Protein AF-A0A382L685-F1 (afdb_monomer)

Radius of gyration: 23.04 Å; Cα contacts (8 Å, |Δi|>4): 55; chains: 1; bounding box: 51×38×53 Å

Nearest PDB structures (foldseek):
  4hgq-assembly2_G  TM=4.416E-01  e=3.502E+00  Bacteroides thetaiotaomicron VPI-5482
  1vec-assembly1_A  TM=4.274E-01  e=7.367E+00  Homo sapiens
  2lvb-assembly1_A  TM=4.408E-01  e=6.435E+00  synthetic construct

Solvent-accessible surface area (backbone atoms only — not comparable to full-atom values): 5206 Å² total; per-residue (Å²): 136,53,77,66,56,51,52,54,53,53,51,52,54,52,52,53,52,60,56,56,74,62,59,73,73,71,82,66,77,78,77,53,94,44,69,96,75,58,83,44,64,43,86,67,44,32,68,66,50,67,72,62,51,47,50,40,46,75,74,65,41,71,48,70,36,70,37,80,84,86,46,41,60,68,54,35,50,54,47,48,68,72,69,105

Foldseek 3Di:
DDPVVVVVVVVVVVVVVVVVVPPPPPPPVCPPPCVVPDAAEEADEAADDLVVLLVCVVVPHRYYDYDDDPHPPVRRVVSNVVND

pLDDT: mean 83.38, std 15.1, range [53.69, 98.06]

Organism: NCBI:txid408172

Mean predicted aligned error: 12.74 Å

Sequence (84 aa):
MNRRDFLQTSVAAAAVTATISQLKAADKKRTGANRGKVYKSVKFGGKPSLARMRKLKELGFDGIEGSAPGMDVGGLRKACEEVG

Structure (mmCIF, N/CA/C/O backbone):
data_AF-A0A382L685-F1
#
_entry.id   AF-A0A382L685-F1
#
loop_
_atom_site.group_PDB
_atom_site.id
_atom_site.type_symbol
_atom_site.label_atom_id
_atom_site.label_alt_id
_atom_site.label_comp_id
_atom_site.label_asym_id
_atom_site.label_entity_id
_atom_site.label_seq_id
_atom_site.pdbx_PDB_ins_code
_atom_site.Cartn_x
_atom_site.Cartn_y
_atom_site.Cartn_z
_atom_site.occupancy
_atom_site.B_iso_or_equiv
_atom_site.auth_seq_id
_atom_site.auth_comp_id
_atom_site.auth_asym_id
_atom_site.auth_atom_id
_atom_site.pdbx_PDB_model_num
ATOM 1 N N . MET A 1 1 ? -34.066 -20.706 43.896 1.00 66.69 1 MET A N 1
ATOM 2 C CA . MET A 1 1 ? -33.911 -20.692 42.428 1.00 66.69 1 MET A CA 1
ATOM 3 C C . MET A 1 1 ? -33.977 -22.127 41.936 1.00 66.69 1 MET A C 1
ATOM 5 O O . MET A 1 1 ? -33.201 -22.948 42.409 1.00 66.69 1 MET A O 1
ATOM 9 N N . ASN A 1 2 ? -34.952 -22.462 41.094 1.00 88.06 2 ASN A N 1
ATOM 10 C CA . ASN A 1 2 ? -35.134 -23.813 40.558 1.00 88.06 2 ASN A CA 1
ATOM 11 C C . ASN A 1 2 ? -34.529 -23.935 39.138 1.00 88.06 2 ASN A C 1
ATOM 13 O O . ASN A 1 2 ? -34.102 -22.946 38.543 1.00 88.06 2 ASN A O 1
ATOM 17 N N . ARG A 1 3 ? -34.478 -25.156 38.580 1.00 84.88 3 ARG A N 1
ATOM 18 C CA . ARG A 1 3 ? -33.885 -25.412 37.249 1.00 84.88 3 ARG A CA 1
ATOM 19 C C . ARG A 1 3 ? -34.555 -24.617 36.118 1.00 84.88 3 ARG A C 1
ATOM 21 O O . ARG A 1 3 ? -33.874 -24.251 35.167 1.00 84.88 3 ARG A O 1
ATOM 28 N N . ARG A 1 4 ? -35.864 -24.349 36.210 1.00 86.31 4 ARG A N 1
ATOM 29 C CA . ARG A 1 4 ? -36.595 -23.548 35.214 1.00 86.31 4 ARG A CA 1
ATOM 30 C C . ARG A 1 4 ? -36.232 -22.072 35.324 1.00 86.31 4 ARG A C 1
ATOM 32 O O . ARG A 1 4 ? -35.977 -21.462 34.293 1.00 86.31 4 ARG A O 1
ATOM 39 N N . ASP A 1 5 ? -36.115 -21.549 36.545 1.00 84.50 5 ASP A N 1
ATOM 40 C CA . ASP A 1 5 ? -35.688 -20.165 36.781 1.00 84.50 5 ASP A CA 1
ATOM 41 C C . ASP A 1 5 ? -34.288 -19.934 36.195 1.00 84.50 5 ASP A C 1
ATOM 43 O O . ASP A 1 5 ? -34.067 -18.973 35.468 1.00 84.50 5 ASP A O 1
ATOM 47 N N . PHE A 1 6 ? -33.356 -20.862 36.443 1.00 83.94 6 PHE A N 1
ATOM 48 C CA . PHE A 1 6 ? -31.999 -20.788 35.899 1.00 83.94 6 PHE A CA 1
ATOM 49 C C . PHE A 1 6 ? -31.996 -20.778 34.365 1.00 83.94 6 PHE A C 1
ATOM 51 O O . PHE A 1 6 ? -31.394 -19.894 33.764 1.00 83.94 6 PHE A O 1
ATOM 58 N N . LEU A 1 7 ? -32.711 -21.712 33.727 1.00 85.62 7 LEU A N 1
ATOM 59 C CA . LEU A 1 7 ? -32.785 -21.787 32.265 1.00 85.62 7 LEU A CA 1
ATOM 60 C C . LEU A 1 7 ? -33.397 -20.524 31.649 1.00 85.62 7 LEU A C 1
ATOM 62 O O . LEU A 1 7 ? -32.876 -20.018 30.657 1.00 85.62 7 LEU A O 1
ATOM 66 N N . GLN A 1 8 ? -34.462 -19.983 32.243 1.00 80.94 8 GLN A N 1
ATOM 67 C CA . GLN A 1 8 ? -35.077 -18.746 31.765 1.00 80.94 8 GLN A CA 1
ATOM 68 C C . GLN A 1 8 ? -34.124 -17.554 31.888 1.00 80.94 8 GLN A C 1
ATOM 70 O O . GLN A 1 8 ? -33.974 -16.792 30.932 1.00 80.94 8 GLN A O 1
ATOM 75 N N . THR A 1 9 ? -33.424 -17.420 33.018 1.00 77.94 9 THR A N 1
ATOM 76 C CA . THR A 1 9 ? -32.436 -16.353 33.212 1.00 77.94 9 THR A CA 1
ATOM 77 C C . THR A 1 9 ? -31.253 -16.491 32.248 1.00 77.94 9 THR A C 1
ATOM 79 O O . THR A 1 9 ? -30.837 -15.499 31.649 1.00 77.94 9 THR A O 1
ATOM 82 N N . SER A 1 10 ? -30.725 -17.703 32.047 1.00 72.44 10 SER A N 1
ATOM 83 C CA . SER A 1 10 ? -29.585 -17.944 31.153 1.00 72.44 10 SER A CA 1
ATOM 84 C C . SER A 1 10 ? -29.922 -17.678 29.685 1.00 72.44 10 SER A C 1
ATOM 86 O O . SER A 1 10 ? -29.122 -17.069 28.976 1.00 72.44 10 SER A O 1
ATOM 88 N N . VAL A 1 11 ? -31.112 -18.079 29.227 1.00 71.50 11 VAL A N 1
ATOM 89 C CA . VAL A 1 11 ? -31.562 -17.833 27.847 1.00 71.50 11 VAL A CA 1
ATOM 90 C C . VAL A 1 11 ? -31.817 -16.343 27.610 1.00 71.50 11 VAL A C 1
ATOM 92 O O . VAL A 1 11 ? -31.392 -15.812 26.585 1.00 71.50 11 VAL A O 1
ATOM 95 N N . ALA A 1 12 ? -32.434 -15.641 28.564 1.00 70.88 12 ALA A N 1
ATOM 96 C CA . ALA A 1 12 ? -32.646 -14.198 28.462 1.00 70.88 12 ALA A CA 1
ATOM 97 C C . ALA A 1 12 ? -31.315 -13.422 28.405 1.00 70.88 12 ALA A C 1
ATOM 99 O O . ALA A 1 12 ? -31.150 -12.535 27.568 1.00 70.88 12 ALA A O 1
ATOM 100 N N . ALA A 1 13 ? -30.332 -13.793 29.231 1.00 65.38 13 ALA A N 1
ATOM 101 C CA . ALA A 1 13 ? -29.005 -13.175 29.224 1.00 65.38 13 ALA A CA 1
ATOM 102 C C . ALA A 1 13 ? -28.238 -13.423 27.907 1.00 65.38 13 ALA A C 1
ATOM 104 O O . ALA A 1 13 ? -27.577 -12.518 27.384 1.00 65.38 13 ALA A O 1
ATOM 105 N N . ALA A 1 14 ? -28.362 -14.622 27.331 1.00 62.88 14 ALA A N 1
ATOM 106 C CA . ALA A 1 14 ? -27.758 -14.963 26.044 1.00 62.88 14 ALA A CA 1
ATOM 107 C C . ALA A 1 14 ? -28.422 -14.218 24.869 1.00 62.88 14 ALA A C 1
ATOM 109 O O . ALA A 1 14 ? -27.738 -13.746 23.962 1.00 62.88 14 ALA A O 1
ATOM 110 N N . ALA A 1 15 ? -29.747 -14.045 24.900 1.00 60.97 15 ALA A N 1
ATOM 111 C CA . ALA A 1 15 ? -30.469 -13.293 23.876 1.00 60.97 15 ALA A CA 1
ATOM 112 C C . ALA A 1 15 ? -30.103 -11.799 23.895 1.00 60.97 15 ALA A C 1
ATOM 114 O O . ALA A 1 15 ? -29.838 -11.212 22.846 1.00 60.97 15 ALA A O 1
ATOM 115 N N . VAL A 1 16 ? -30.004 -11.198 25.086 1.00 60.94 16 VAL A N 1
ATOM 116 C CA . VAL A 1 16 ? -29.616 -9.788 25.252 1.00 60.94 16 VAL A CA 1
ATOM 117 C C . VAL A 1 16 ? -28.193 -9.548 24.742 1.00 60.94 16 VAL A C 1
ATOM 119 O O . VAL A 1 16 ? -27.968 -8.623 23.964 1.00 60.94 16 VAL A O 1
ATOM 122 N N . THR A 1 17 ? -27.239 -10.416 25.085 1.00 58.84 17 THR A N 1
ATOM 123 C CA . THR A 1 17 ? -25.848 -10.299 24.609 1.00 58.84 17 THR A CA 1
ATOM 124 C C . THR A 1 17 ? -25.724 -10.486 23.093 1.00 58.84 17 THR A C 1
ATOM 126 O O . THR A 1 17 ? -25.030 -9.696 22.451 1.00 58.84 17 THR A O 1
ATOM 129 N N . ALA A 1 18 ? -26.463 -11.428 22.496 1.00 58.66 18 ALA A N 1
ATOM 130 C CA . ALA A 1 18 ? -26.499 -11.617 21.043 1.00 58.66 18 ALA A CA 1
ATOM 131 C C . ALA A 1 18 ? -27.068 -10.397 20.290 1.00 58.66 18 ALA A C 1
ATOM 133 O O . ALA A 1 18 ? -26.537 -10.018 19.246 1.00 58.66 18 ALA A O 1
ATOM 134 N N . THR A 1 19 ? -28.095 -9.731 20.833 1.00 57.06 19 THR A N 1
ATOM 135 C CA . THR A 1 19 ? -28.638 -8.492 20.239 1.00 57.06 19 THR A CA 1
ATOM 136 C C . THR A 1 19 ? -27.753 -7.261 20.462 1.00 57.06 19 THR A C 1
ATOM 138 O O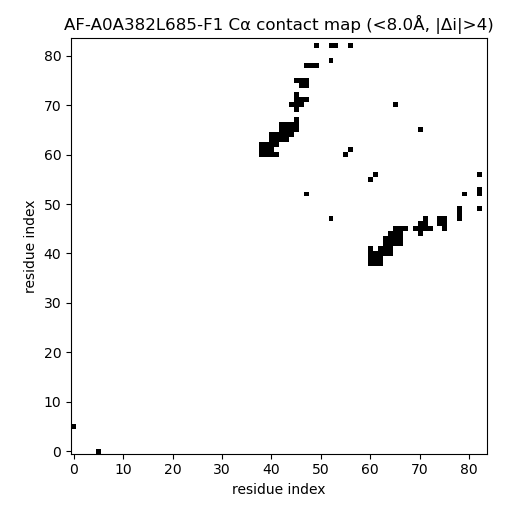 . THR A 1 19 ? -27.706 -6.383 19.602 1.00 57.06 19 THR A O 1
ATOM 141 N N . ILE A 1 20 ? -26.989 -7.198 21.560 1.00 56.69 20 ILE A N 1
ATOM 142 C CA . ILE A 1 20 ? -26.047 -6.095 21.824 1.00 56.69 20 ILE A CA 1
ATOM 143 C C . ILE A 1 20 ? -24.832 -6.170 20.887 1.00 56.69 20 ILE A C 1
ATOM 145 O O . ILE A 1 20 ? -24.350 -5.137 20.429 1.00 56.69 20 ILE A O 1
ATOM 149 N N . SER A 1 21 ? -24.362 -7.365 20.511 1.00 54.78 21 SER A N 1
ATOM 150 C CA . SER A 1 21 ? -23.284 -7.509 19.516 1.00 54.78 21 SER A CA 1
ATOM 151 C C . SER A 1 21 ? -23.672 -7.035 18.106 1.00 54.78 21 SER A C 1
ATOM 153 O O . SER A 1 21 ? -22.791 -6.831 17.273 1.00 54.78 21 SER A O 1
ATOM 155 N N . GLN A 1 22 ? -24.966 -6.825 17.838 1.00 53.69 22 GLN A N 1
ATOM 156 C CA . GLN A 1 22 ? -25.477 -6.256 16.587 1.00 53.69 22 GLN A CA 1
ATOM 157 C C . GLN A 1 22 ? -25.723 -4.742 16.651 1.00 53.69 22 GLN A C 1
ATOM 159 O O . GLN A 1 22 ? -26.207 -4.175 15.666 1.00 53.69 22 GLN A O 1
ATOM 164 N N . LEU A 1 23 ? -25.366 -4.062 17.753 1.00 54.03 23 LEU A N 1
ATOM 165 C CA . LEU A 1 23 ? -25.232 -2.606 17.751 1.00 54.03 23 LEU A CA 1
ATOM 166 C C . LEU A 1 23 ? -24.212 -2.254 16.675 1.00 54.03 23 LEU A C 1
ATOM 168 O O . LEU A 1 23 ? -23.003 -2.379 16.870 1.00 54.03 23 LEU A O 1
ATOM 172 N N . LYS A 1 24 ? -24.724 -1.839 15.514 1.00 57.12 24 LYS A N 1
ATOM 173 C CA . LYS A 1 24 ? -23.951 -1.198 14.464 1.00 57.12 24 LYS A CA 1
ATOM 174 C C . LYS A 1 24 ? -23.230 -0.038 15.123 1.00 57.12 24 LYS A C 1
ATOM 176 O O . LYS A 1 24 ? -23.823 1.018 15.336 1.00 57.12 24 LYS A O 1
ATOM 181 N N . ALA A 1 25 ? -21.970 -0.254 15.491 1.00 56.25 25 ALA A N 1
ATOM 182 C CA . ALA A 1 25 ? -21.069 0.823 15.818 1.00 56.25 25 ALA A CA 1
ATOM 183 C C . ALA A 1 25 ? -21.089 1.711 14.580 1.00 56.25 25 ALA A C 1
ATOM 185 O O . ALA A 1 25 ? -20.564 1.331 13.536 1.00 56.25 25 ALA A O 1
ATOM 186 N N . ALA A 1 26 ? -21.816 2.826 14.657 1.00 58.34 26 ALA A N 1
ATOM 187 C CA . ALA A 1 26 ? -21.788 3.820 13.609 1.00 58.34 26 ALA A CA 1
ATOM 188 C C . ALA A 1 26 ? -20.310 4.109 13.363 1.00 58.34 26 ALA A C 1
ATOM 190 O O . ALA A 1 26 ? -19.587 4.387 14.328 1.00 58.34 26 ALA A O 1
ATOM 191 N N . ASP A 1 27 ? -19.863 3.981 12.112 1.00 57.50 27 ASP A N 1
ATOM 192 C CA . ASP A 1 27 ? -18.516 4.343 11.689 1.00 57.50 27 ASP A CA 1
ATOM 193 C C . ASP A 1 27 ? -18.350 5.848 11.923 1.00 57.50 27 ASP A C 1
ATOM 195 O O . ASP A 1 27 ? -18.443 6.673 11.014 1.00 57.50 27 ASP A O 1
ATOM 199 N N . LYS A 1 28 ? -18.134 6.253 13.180 1.00 61.91 28 LYS A N 1
ATOM 200 C CA . LYS A 1 28 ? -17.571 7.556 13.490 1.00 61.91 28 LYS A CA 1
ATOM 201 C C . LYS A 1 28 ? -16.282 7.574 12.702 1.00 61.91 28 LYS A C 1
ATOM 203 O O . LYS A 1 28 ? -15.375 6.802 13.020 1.00 61.91 28 LYS A O 1
ATOM 208 N N . LYS A 1 29 ? -16.239 8.419 11.664 1.00 62.25 29 LYS A N 1
ATOM 209 C CA . LYS A 1 29 ? -15.061 8.652 10.829 1.00 62.25 29 LYS A CA 1
ATOM 210 C C . LYS A 1 29 ? -13.864 8.685 11.766 1.00 62.25 29 LYS A C 1
ATOM 212 O O . LYS A 1 29 ? -13.756 9.613 12.565 1.00 62.25 29 LYS A O 1
ATOM 217 N N . ARG A 1 30 ? -13.043 7.628 11.750 1.00 62.44 30 ARG A N 1
ATOM 218 C CA . ARG A 1 30 ? -11.963 7.445 12.724 1.00 62.44 30 ARG A CA 1
ATOM 219 C C . ARG A 1 30 ? -11.029 8.641 12.605 1.00 62.44 30 ARG A C 1
ATOM 221 O O . ARG A 1 30 ? -10.154 8.677 11.741 1.00 62.44 30 ARG A O 1
ATOM 228 N N . THR A 1 31 ? -11.180 9.614 13.494 1.00 66.06 31 THR A N 1
ATOM 229 C CA . THR A 1 31 ? -10.188 10.657 13.738 1.00 66.06 31 THR A CA 1
ATOM 230 C C . THR A 1 31 ? -9.080 9.990 14.541 1.00 66.06 31 THR A C 1
ATOM 232 O O . THR A 1 31 ? -8.967 10.173 15.748 1.00 66.06 31 THR A O 1
ATOM 235 N N . GLY A 1 32 ? -8.366 9.052 13.910 1.00 65.62 32 GLY A N 1
ATOM 236 C CA . GLY A 1 32 ? -7.387 8.226 14.601 1.00 65.62 32 GLY A CA 1
ATOM 237 C C . GLY A 1 32 ? -6.398 9.131 15.326 1.00 65.62 32 GLY A C 1
ATOM 238 O O . GLY A 1 32 ? -5.765 9.959 14.679 1.00 65.62 32 GLY A O 1
ATOM 239 N N . ALA A 1 33 ? -6.264 8.968 16.645 1.00 76.38 33 ALA A N 1
ATOM 240 C CA . ALA A 1 33 ? -5.413 9.806 17.500 1.00 76.38 33 ALA A CA 1
ATOM 241 C C . ALA A 1 33 ? -3.944 9.886 17.027 1.00 76.38 33 ALA A C 1
ATOM 243 O O . ALA A 1 33 ? -3.216 10.814 17.384 1.00 76.38 33 ALA A O 1
ATOM 244 N N . ASN A 1 34 ? -3.542 8.921 16.193 1.00 77.25 34 ASN A N 1
ATOM 245 C CA . ASN A 1 34 ? -2.199 8.762 15.651 1.00 77.25 34 ASN A CA 1
ATOM 246 C C . ASN A 1 34 ? -2.069 9.163 14.169 1.00 77.25 34 ASN A C 1
ATOM 248 O O . ASN A 1 34 ? -0.987 9.007 13.611 1.00 77.25 34 ASN A O 1
ATOM 252 N N . ARG A 1 35 ? -3.128 9.656 13.506 1.00 76.44 35 ARG A N 1
ATOM 253 C CA . ARG A 1 35 ? -3.030 10.121 12.108 1.00 76.44 35 ARG A CA 1
ATOM 254 C C . ARG A 1 35 ? -2.013 11.264 12.022 1.00 76.44 35 ARG A C 1
ATOM 256 O O . ARG A 1 35 ? -2.103 12.213 12.793 1.00 76.44 35 ARG A O 1
ATOM 263 N N . GLY A 1 36 ? -1.037 11.147 11.122 1.00 80.12 36 GLY A N 1
ATOM 264 C CA . GLY A 1 36 ? 0.079 12.097 10.993 1.00 80.12 36 GLY A CA 1
ATOM 265 C C . GLY A 1 36 ? 1.163 11.982 12.075 1.00 80.12 36 GLY A C 1
ATOM 266 O O . GLY A 1 36 ? 2.160 12.690 12.000 1.00 80.12 36 GLY A O 1
ATOM 267 N N . LYS A 1 37 ? 0.996 11.093 13.067 1.00 88.12 37 LYS A N 1
ATOM 268 C CA . LYS A 1 37 ? 2.000 10.804 14.109 1.00 88.12 37 LYS A CA 1
ATOM 269 C C . LYS A 1 37 ? 2.654 9.439 13.920 1.00 88.12 37 LYS A C 1
ATOM 271 O O . LYS A 1 37 ? 3.842 9.288 14.169 1.00 88.12 37 LYS A O 1
ATOM 276 N N . VAL A 1 38 ? 1.874 8.443 13.499 1.00 89.12 38 VAL A N 1
ATOM 277 C CA . VAL A 1 38 ? 2.338 7.078 13.231 1.00 89.12 38 VAL A CA 1
ATOM 278 C C . VAL A 1 38 ? 1.871 6.678 11.843 1.00 89.12 38 VAL A C 1
ATOM 280 O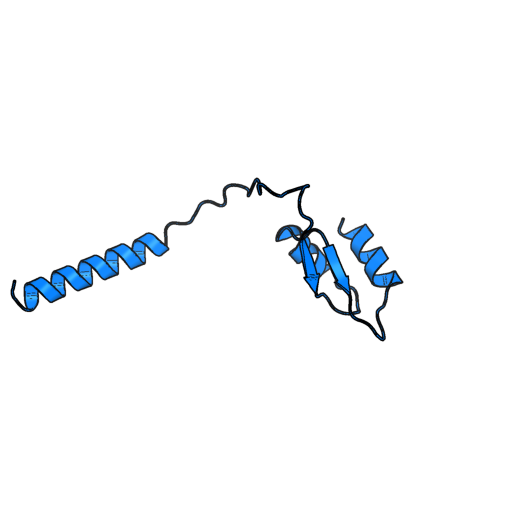 O . VAL A 1 38 ? 0.666 6.635 11.597 1.00 89.12 38 VAL A O 1
ATOM 283 N N . TYR A 1 39 ? 2.824 6.351 10.975 1.00 90.31 39 TYR A N 1
ATOM 284 C CA . TYR A 1 39 ? 2.563 5.845 9.633 1.00 90.31 39 TYR A CA 1
ATOM 285 C C . TYR A 1 39 ? 2.507 4.321 9.664 1.00 90.31 39 TYR A C 1
ATOM 287 O O . TYR A 1 39 ? 3.469 3.666 10.067 1.00 90.31 39 TYR A O 1
ATOM 295 N N . LYS A 1 40 ? 1.368 3.747 9.275 1.00 91.19 40 LYS A N 1
ATOM 296 C CA . LYS A 1 40 ? 1.167 2.295 9.278 1.00 91.19 40 LYS A CA 1
ATOM 297 C C . LYS A 1 40 ? 1.425 1.724 7.893 1.00 91.19 40 LYS A C 1
ATOM 299 O O . LYS A 1 40 ? 0.712 2.054 6.947 1.00 91.19 40 LYS A O 1
ATOM 304 N N . SER A 1 41 ? 2.389 0.819 7.795 1.00 93.94 41 SER A N 1
ATOM 305 C CA . SER A 1 41 ? 2.662 0.044 6.586 1.00 93.94 41 SER A CA 1
ATOM 306 C C . SER A 1 41 ? 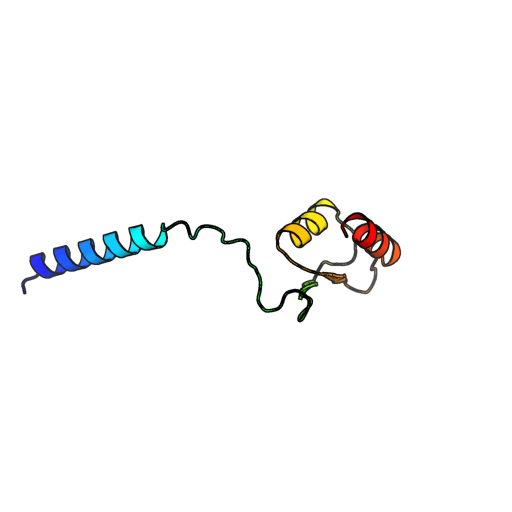2.214 -1.412 6.730 1.00 93.94 41 SER A C 1
ATOM 308 O O . SER A 1 41 ? 1.982 -1.908 7.834 1.00 93.94 41 SER A O 1
ATOM 310 N N . VAL A 1 42 ? 2.068 -2.104 5.599 1.00 96.25 42 VAL A N 1
ATOM 311 C CA . VAL A 1 42 ? 1.764 -3.542 5.550 1.00 96.25 42 VAL A CA 1
ATOM 312 C C . VAL A 1 42 ? 2.670 -4.255 4.554 1.00 96.25 42 VAL A C 1
ATOM 314 O O . VAL A 1 42 ? 2.965 -3.720 3.485 1.00 96.25 42 VAL A O 1
ATOM 317 N N . LYS A 1 43 ? 3.073 -5.490 4.869 1.00 96.50 43 LYS A N 1
ATOM 318 C CA . LYS A 1 43 ? 3.784 -6.368 3.930 1.00 96.50 43 LYS A CA 1
ATOM 319 C C . LYS A 1 43 ? 2.923 -6.609 2.687 1.00 96.50 43 LYS A C 1
ATOM 321 O O . LYS A 1 43 ? 1.795 -7.102 2.773 1.00 96.50 43 LYS A O 1
ATOM 326 N N . PHE A 1 44 ? 3.450 -6.256 1.521 1.00 95.50 44 PHE A N 1
ATOM 327 C CA . PHE A 1 44 ? 2.689 -6.230 0.274 1.00 95.50 44 PHE A CA 1
ATOM 328 C C . PHE A 1 44 ? 3.188 -7.233 -0.767 1.00 95.50 44 PHE A C 1
ATOM 330 O O . PHE A 1 44 ? 2.371 -7.796 -1.497 1.00 95.50 44 PHE A O 1
ATOM 337 N N . GLY A 1 45 ? 4.492 -7.512 -0.787 1.00 95.38 45 GLY A N 1
ATOM 338 C CA . GLY A 1 45 ? 5.138 -8.346 -1.801 1.00 95.38 45 GLY A CA 1
ATOM 339 C C . GLY A 1 45 ? 5.907 -7.516 -2.832 1.00 95.38 45 GLY A C 1
ATOM 340 O O . GLY A 1 45 ? 6.129 -6.323 -2.644 1.00 95.38 45 GLY A O 1
ATOM 341 N N . GLY A 1 46 ? 6.348 -8.156 -3.917 1.00 95.12 46 GLY A N 1
ATOM 342 C CA . GLY A 1 46 ? 7.296 -7.558 -4.866 1.00 95.12 46 GLY A CA 1
ATOM 343 C C . GLY A 1 46 ? 6.708 -6.890 -6.115 1.00 95.12 46 GLY A 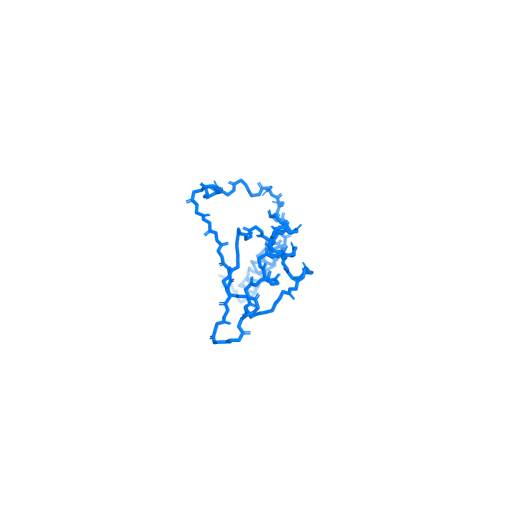C 1
ATOM 344 O O . GLY A 1 46 ? 7.473 -6.292 -6.858 1.00 95.12 46 GLY A O 1
ATOM 345 N N . LYS A 1 47 ? 5.398 -6.995 -6.388 1.00 96.44 47 LYS A N 1
ATOM 346 C CA . LYS A 1 47 ? 4.772 -6.500 -7.635 1.00 96.44 47 LYS A CA 1
ATOM 347 C C . LYS A 1 47 ? 3.581 -5.578 -7.350 1.00 96.44 47 LYS A C 1
ATOM 349 O O . LYS A 1 47 ? 2.838 -5.857 -6.406 1.00 96.44 47 LYS A O 1
ATOM 354 N N . PRO A 1 48 ? 3.357 -4.522 -8.155 1.00 96.69 48 PRO A N 1
ATOM 355 C CA . PRO A 1 48 ? 2.254 -3.589 -7.944 1.00 96.69 48 PRO A CA 1
ATOM 356 C C . PRO A 1 48 ? 0.883 -4.226 -8.213 1.00 96.69 48 PRO A C 1
ATOM 358 O O . PRO A 1 48 ? 0.712 -5.046 -9.112 1.00 96.69 48 PRO A O 1
ATOM 361 N N . SER A 1 49 ? -0.120 -3.807 -7.438 1.00 97.12 49 SER A N 1
ATOM 362 C CA . SER A 1 49 ? -1.532 -4.129 -7.676 1.00 97.12 49 SER A CA 1
ATOM 363 C C . SER A 1 49 ? -2.398 -2.948 -7.247 1.00 97.12 49 SER A C 1
ATOM 365 O O . SER A 1 49 ? -2.68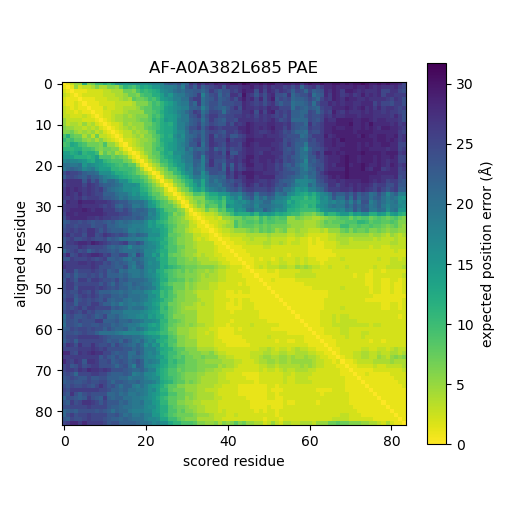4 -2.776 -6.061 1.00 97.12 49 SER A O 1
ATOM 367 N N . LEU A 1 50 ? -2.829 -2.136 -8.217 1.00 97.62 50 LEU A N 1
ATOM 368 C CA . LEU A 1 50 ? -3.576 -0.898 -7.961 1.00 97.62 50 LEU A CA 1
ATOM 369 C C . LEU A 1 50 ? -4.864 -1.143 -7.169 1.00 97.62 50 LEU A C 1
ATOM 371 O O . LEU A 1 50 ? -5.151 -0.412 -6.228 1.00 97.62 50 LEU A O 1
ATOM 375 N N . ALA A 1 51 ? -5.612 -2.202 -7.492 1.00 97.88 51 ALA A N 1
ATOM 376 C CA . ALA A 1 51 ? -6.844 -2.542 -6.779 1.00 97.88 51 ALA A CA 1
ATOM 377 C C . ALA A 1 51 ? -6.588 -2.807 -5.285 1.00 97.88 51 ALA A C 1
ATOM 379 O O . ALA A 1 51 ? -7.267 -2.248 -4.422 1.00 97.88 51 ALA A O 1
ATOM 380 N N . ARG A 1 52 ? -5.562 -3.607 -4.964 1.00 97.31 52 ARG A N 1
ATOM 381 C CA . ARG A 1 52 ? -5.195 -3.903 -3.573 1.00 97.31 52 ARG A CA 1
ATOM 382 C C . ARG A 1 52 ? -4.648 -2.664 -2.864 1.00 97.31 52 ARG A C 1
ATOM 384 O O . ARG A 1 52 ? -4.989 -2.438 -1.709 1.00 97.31 52 ARG A O 1
ATOM 391 N N . MET A 1 53 ? -3.834 -1.854 -3.539 1.00 97.44 53 MET A N 1
ATOM 392 C CA . MET A 1 53 ? -3.254 -0.632 -2.967 1.00 97.44 53 MET A CA 1
ATOM 393 C C . MET A 1 53 ? -4.324 0.415 -2.648 1.00 97.44 53 MET A C 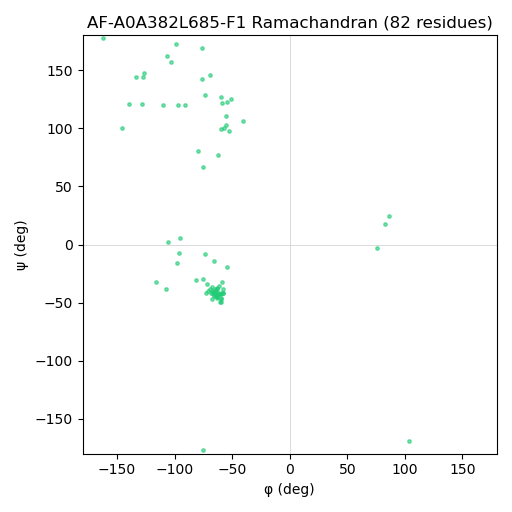1
ATOM 395 O O . MET A 1 53 ? -4.342 0.937 -1.535 1.00 97.44 53 MET A O 1
ATOM 399 N N . ARG A 1 54 ? -5.279 0.647 -3.558 1.00 97.25 54 ARG A N 1
ATOM 400 C CA . ARG A 1 54 ? -6.443 1.512 -3.295 1.00 97.25 54 ARG A CA 1
ATOM 401 C C . ARG A 1 54 ? -7.238 1.006 -2.096 1.00 97.25 54 ARG A C 1
ATOM 403 O O . ARG A 1 54 ? -7.574 1.788 -1.212 1.00 97.25 54 ARG A O 1
ATOM 410 N N . LYS A 1 55 ? -7.438 -0.314 -1.991 1.00 96.69 55 LYS A N 1
ATOM 411 C CA . LYS A 1 55 ? -8.129 -0.889 -0.834 1.00 96.69 55 LYS A CA 1
ATOM 412 C C . LYS A 1 55 ? -7.383 -0.658 0.480 1.0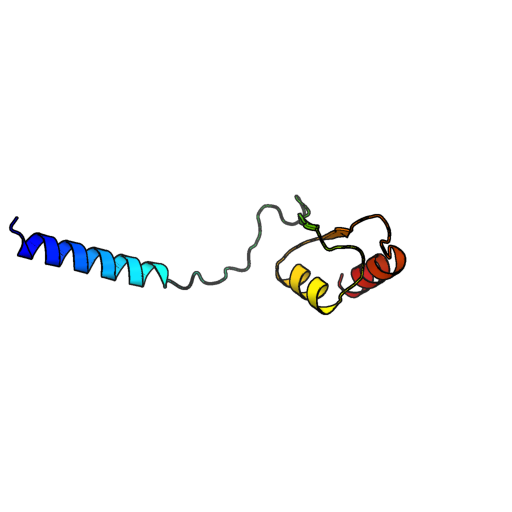0 96.69 55 LYS A C 1
ATOM 414 O O . LYS A 1 55 ? -8.003 -0.348 1.491 1.00 96.69 55 LYS A O 1
ATOM 419 N N . LEU A 1 56 ? -6.058 -0.782 0.484 1.00 95.38 56 LEU A N 1
ATOM 420 C CA . LEU A 1 56 ? -5.242 -0.487 1.664 1.00 95.38 56 LEU A CA 1
ATOM 421 C C . LEU A 1 56 ? -5.338 0.987 2.071 1.00 95.38 56 LEU A C 1
ATOM 423 O O . LEU A 1 56 ? -5.426 1.279 3.264 1.00 95.38 56 LEU A O 1
ATOM 427 N N . LYS A 1 57 ? -5.404 1.898 1.095 1.00 92.50 57 LYS A N 1
ATOM 428 C CA . LYS A 1 57 ? -5.615 3.324 1.350 1.00 92.50 57 LYS A CA 1
ATOM 429 C C . LYS A 1 57 ? -6.972 3.597 1.999 1.00 92.50 57 LYS A C 1
ATOM 431 O O . LYS A 1 57 ? -7.029 4.293 3.010 1.00 92.50 57 LYS A O 1
ATOM 436 N N . GLU A 1 58 ? -8.045 2.992 1.485 1.00 91.94 58 GLU A N 1
ATOM 437 C CA . GLU A 1 58 ? -9.387 3.059 2.090 1.00 91.94 58 GLU A CA 1
ATOM 438 C C . GLU A 1 58 ? -9.399 2.541 3.535 1.00 91.94 58 GLU A C 1
ATOM 440 O O . GLU A 1 58 ? -10.064 3.108 4.400 1.00 91.94 58 GLU A O 1
ATOM 445 N N . LEU A 1 59 ? -8.636 1.478 3.810 1.00 90.31 59 LEU A N 1
ATOM 446 C CA . LEU A 1 59 ? -8.484 0.898 5.148 1.00 90.31 59 LEU A CA 1
ATOM 447 C C . LEU A 1 59 ? -7.606 1.748 6.086 1.00 90.31 59 LEU A C 1
ATOM 449 O O . LEU A 1 59 ? -7.539 1.470 7.285 1.00 90.31 59 LEU A O 1
ATOM 453 N N . GLY A 1 60 ? -6.962 2.797 5.568 1.00 89.00 60 GLY A N 1
ATOM 454 C CA . GLY A 1 60 ? -6.170 3.746 6.342 1.00 89.00 60 GLY A CA 1
ATOM 455 C C . GLY A 1 60 ? -4.719 3.330 6.572 1.00 89.00 60 GLY A C 1
ATOM 456 O O . GLY A 1 60 ? -4.130 3.780 7.554 1.00 89.00 60 GLY A O 1
ATOM 457 N N . PHE A 1 61 ? -4.156 2.478 5.712 1.00 92.44 61 PHE A N 1
ATOM 458 C CA . PHE A 1 61 ? -2.707 2.281 5.653 1.00 92.44 61 PHE A CA 1
ATOM 459 C C . PHE A 1 61 ? -2.042 3.454 4.930 1.00 92.44 61 PHE A C 1
ATOM 461 O O . PHE A 1 61 ? -2.565 3.976 3.945 1.00 92.44 61 PHE A O 1
ATOM 468 N N . ASP A 1 62 ? -0.870 3.839 5.421 1.00 92.06 62 ASP A N 1
ATOM 469 C CA . ASP A 1 62 ? -0.089 4.960 4.901 1.00 92.06 62 ASP A CA 1
ATOM 470 C C . ASP A 1 62 ? 1.013 4.503 3.938 1.00 92.06 62 ASP A C 1
ATOM 472 O O . ASP A 1 62 ? 1.553 5.312 3.191 1.00 92.06 62 ASP A O 1
ATOM 476 N N . GLY A 1 63 ? 1.347 3.210 3.937 1.00 94.00 63 GLY A N 1
ATOM 477 C CA . GL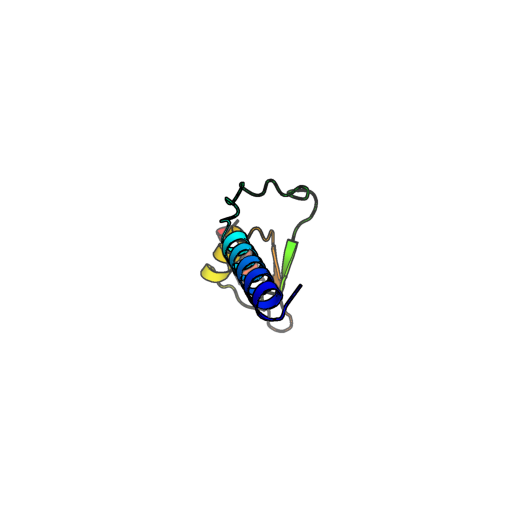Y A 1 63 ? 2.372 2.671 3.056 1.00 94.00 63 GLY A CA 1
ATOM 478 C C . GLY A 1 63 ? 2.323 1.159 2.895 1.00 94.00 63 GLY A C 1
ATOM 479 O O . GLY A 1 63 ? 1.529 0.447 3.516 1.00 94.00 63 GLY A O 1
ATOM 480 N N . ILE A 1 64 ? 3.225 0.666 2.058 1.00 96.31 64 ILE A N 1
ATOM 481 C CA . ILE A 1 64 ? 3.445 -0.754 1.815 1.00 96.31 64 ILE A CA 1
ATOM 482 C C . ILE A 1 64 ? 4.915 -1.086 2.020 1.00 96.31 64 ILE A C 1
ATOM 484 O O . ILE A 1 64 ? 5.796 -0.273 1.755 1.00 96.31 64 ILE A O 1
ATOM 488 N N . GLU A 1 65 ? 5.174 -2.298 2.481 1.00 95.62 65 GLU A N 1
ATOM 489 C CA . GLU A 1 65 ? 6.516 -2.835 2.593 1.00 95.62 65 GLU A CA 1
ATOM 490 C C . GLU A 1 65 ? 6.692 -3.940 1.553 1.00 95.62 65 GLU A C 1
ATOM 492 O O . GLU A 1 65 ? 5.948 -4.928 1.528 1.00 95.62 65 GLU A O 1
ATOM 497 N N . GLY A 1 66 ? 7.655 -3.745 0.659 1.00 93.88 66 GLY A N 1
ATOM 498 C CA . GLY A 1 66 ? 7.927 -4.691 -0.407 1.00 93.88 66 GLY A CA 1
ATOM 499 C C . GLY A 1 66 ? 8.664 -5.948 0.067 1.00 93.88 66 GLY A C 1
ATOM 500 O O . GLY A 1 66 ? 8.894 -6.159 1.259 1.00 93.88 66 GLY A O 1
ATOM 501 N N . SER A 1 67 ? 9.009 -6.838 -0.861 1.00 94.19 67 SER A N 1
ATOM 502 C CA . SER A 1 67 ? 9.698 -8.095 -0.539 1.00 94.19 67 SER A CA 1
ATOM 503 C C . SER A 1 67 ? 10.779 -8.403 -1.566 1.00 94.19 67 SER A C 1
ATOM 505 O O . SER A 1 67 ? 10.481 -8.521 -2.751 1.00 94.19 67 SER A O 1
ATOM 507 N N . ALA A 1 68 ? 12.019 -8.526 -1.092 1.00 92.88 68 ALA A N 1
ATOM 508 C CA . ALA A 1 68 ? 13.196 -8.882 -1.880 1.00 92.88 68 ALA A CA 1
ATOM 509 C C . ALA A 1 68 ? 13.588 -10.360 -1.650 1.00 92.88 68 ALA A C 1
ATOM 511 O O . ALA A 1 68 ? 13.258 -10.898 -0.589 1.00 92.88 68 ALA A O 1
ATOM 512 N N . PRO A 1 69 ? 14.322 -11.004 -2.583 1.00 94.50 69 PRO A N 1
ATOM 513 C CA . PRO A 1 69 ? 14.766 -10.500 -3.894 1.00 94.50 69 PRO A CA 1
ATOM 514 C C . PRO A 1 69 ? 13.645 -10.484 -4.956 1.00 94.50 69 PRO A C 1
ATOM 516 O O . PRO A 1 69 ? 12.573 -11.041 -4.745 1.00 94.50 69 PRO A O 1
ATOM 519 N N . GLY A 1 70 ? 13.888 -9.846 -6.110 1.00 94.12 70 GLY A N 1
ATOM 520 C CA . GLY A 1 70 ? 12.946 -9.838 -7.247 1.00 94.12 70 GLY A CA 1
ATOM 521 C C . GLY A 1 70 ? 11.819 -8.799 -7.167 1.00 94.12 70 GLY A C 1
ATOM 522 O O . GLY A 1 70 ? 10.811 -8.919 -7.862 1.00 94.12 70 GLY A O 1
ATOM 523 N N . MET A 1 71 ? 11.980 -7.787 -6.315 1.00 96.38 71 MET A N 1
ATOM 524 C CA . MET A 1 71 ? 11.032 -6.686 -6.171 1.00 96.38 71 MET A CA 1
ATOM 525 C C . MET A 1 71 ? 11.093 -5.725 -7.361 1.00 96.38 71 MET A C 1
ATOM 527 O O . MET A 1 71 ? 12.157 -5.194 -7.678 1.00 96.38 71 MET A O 1
ATOM 531 N N . ASP A 1 72 ? 9.940 -5.424 -7.951 1.00 96.62 72 ASP A N 1
ATOM 532 C CA . ASP A 1 72 ? 9.780 -4.355 -8.933 1.00 96.62 72 ASP A CA 1
ATOM 533 C C . ASP A 1 72 ? 9.673 -2.997 -8.221 1.00 96.62 72 ASP A C 1
ATOM 535 O O . ASP A 1 72 ? 8.588 -2.466 -7.976 1.00 96.62 72 ASP A O 1
ATOM 539 N N . VAL A 1 73 ? 10.827 -2.446 -7.837 1.00 96.44 73 VAL A N 1
ATOM 540 C CA . VAL A 1 73 ? 10.919 -1.165 -7.116 1.00 96.44 73 VAL A CA 1
ATOM 541 C C . VAL A 1 73 ? 10.306 -0.020 -7.928 1.00 96.44 73 VAL A C 1
ATOM 543 O O . VAL A 1 73 ? 9.588 0.812 -7.373 1.00 96.44 73 VAL A O 1
ATOM 546 N N . GLY A 1 74 ? 10.570 0.019 -9.237 1.00 97.62 74 GLY A N 1
ATOM 547 C CA . GLY A 1 74 ? 10.083 1.075 -10.126 1.00 97.62 74 GLY A CA 1
ATOM 548 C C . GLY A 1 74 ? 8.565 1.035 -10.291 1.00 97.62 74 GLY A C 1
ATOM 549 O O . GLY A 1 74 ? 7.901 2.060 -10.126 1.00 97.62 74 GLY A O 1
ATOM 550 N N . GLY A 1 75 ? 8.006 -0.151 -10.544 1.00 97.44 75 GLY A N 1
ATOM 551 C CA . GLY A 1 75 ? 6.563 -0.342 -10.660 1.00 97.44 75 GLY A CA 1
ATOM 552 C C . GLY A 1 75 ? 5.825 -0.072 -9.352 1.00 97.44 75 GLY A C 1
ATOM 553 O O . GLY A 1 75 ? 4.790 0.593 -9.364 1.00 97.44 75 GLY A O 1
ATOM 554 N N . LEU A 1 76 ? 6.372 -0.512 -8.212 1.00 97.06 76 LEU A N 1
ATOM 555 C CA . LEU A 1 76 ? 5.801 -0.208 -6.897 1.00 97.06 76 LEU A CA 1
ATOM 556 C C . LEU A 1 76 ? 5.813 1.293 -6.603 1.00 97.06 76 LEU A C 1
ATOM 558 O O . LEU A 1 76 ? 4.797 1.823 -6.161 1.00 97.06 76 LEU A O 1
ATOM 562 N N . ARG A 1 77 ? 6.917 1.992 -6.889 1.00 96.62 77 ARG A N 1
ATOM 563 C CA . ARG A 1 77 ? 7.001 3.445 -6.700 1.00 96.62 77 ARG A CA 1
ATOM 564 C C . ARG A 1 77 ? 5.961 4.181 -7.543 1.00 96.62 77 ARG A C 1
ATOM 566 O O . ARG A 1 77 ? 5.210 4.982 -6.997 1.00 96.62 77 ARG A O 1
ATOM 573 N N . LYS A 1 78 ? 5.869 3.858 -8.836 1.00 98.06 78 LYS A N 1
ATOM 574 C CA . LYS A 1 78 ? 4.881 4.461 -9.743 1.00 98.06 78 LYS A CA 1
ATOM 575 C C . LYS A 1 78 ? 3.445 4.206 -9.271 1.00 98.06 78 LYS A C 1
ATOM 577 O O . LYS A 1 78 ? 2.619 5.110 -9.293 1.00 98.06 78 LYS A O 1
ATOM 582 N N . ALA A 1 79 ? 3.150 2.991 -8.809 1.00 97.06 79 ALA A N 1
ATOM 583 C CA . ALA A 1 79 ? 1.829 2.653 -8.286 1.00 97.06 79 ALA A CA 1
ATOM 584 C C . ALA A 1 79 ? 1.508 3.386 -6.970 1.00 97.06 79 ALA A C 1
ATOM 586 O O . ALA A 1 79 ? 0.365 3.783 -6.763 1.00 97.06 79 ALA A O 1
ATOM 587 N N . CYS A 1 80 ? 2.493 3.592 -6.087 1.00 95.88 80 CYS A N 1
ATOM 588 C CA . CYS A 1 80 ? 2.317 4.411 -4.885 1.00 95.88 80 CYS A CA 1
ATOM 589 C C . CYS A 1 80 ? 2.011 5.872 -5.242 1.00 95.88 80 CYS A C 1
ATOM 591 O O . CYS A 1 80 ? 1.097 6.447 -4.663 1.00 95.88 80 CYS A O 1
ATOM 593 N N . GLU A 1 81 ? 2.728 6.450 -6.211 1.00 96.38 81 GLU A N 1
ATOM 594 C CA . GLU A 1 81 ? 2.481 7.816 -6.701 1.00 96.38 81 GLU A CA 1
ATOM 595 C C . GLU A 1 81 ? 1.076 7.962 -7.315 1.00 96.38 81 GLU A C 1
ATOM 597 O O . GLU A 1 81 ? 0.429 8.987 -7.122 1.00 96.38 81 GLU A O 1
ATOM 602 N N . GLU A 1 82 ? 0.570 6.930 -8.000 1.00 97.19 82 GLU A N 1
ATOM 603 C CA . GLU A 1 82 ? -0.785 6.930 -8.573 1.00 97.19 82 GLU A CA 1
ATOM 604 C C . GLU A 1 82 ? -1.893 6.836 -7.509 1.00 97.19 82 GLU A C 1
ATOM 606 O O . GLU A 1 82 ? -2.945 7.459 -7.642 1.00 97.19 82 GLU A O 1
ATOM 611 N N . VAL A 1 83 ? -1.693 6.023 -6.467 1.00 95.12 83 VAL A N 1
ATOM 612 C CA . VAL A 1 83 ? -2.710 5.785 -5.426 1.00 95.12 83 VAL A CA 1
ATOM 613 C C . VAL A 1 83 ? -2.741 6.904 -4.379 1.00 95.12 83 VAL A C 1
ATOM 615 O O . VAL A 1 83 ? -3.814 7.187 -3.838 1.00 95.12 83 VAL A O 1
ATOM 618 N N . GLY A 1 84 ? -1.591 7.537 -4.120 1.00 85.88 84 GLY A N 1
ATOM 619 C CA . GLY A 1 84 ? -1.415 8.646 -3.178 1.00 85.88 84 GLY A CA 1
ATOM 620 C C . GLY A 1 84 ? -1.478 8.251 -1.714 1.00 85.88 84 GLY A C 1
ATOM 621 O O . GLY A 1 84 ? -1.962 9.088 -0.923 1.00 85.88 84 GLY A O 1
#

InterPro domains:
  IPR019546 Twin-arginine translocation pathway, signal sequence, bacterial/archaeal [PF10518] (1-19)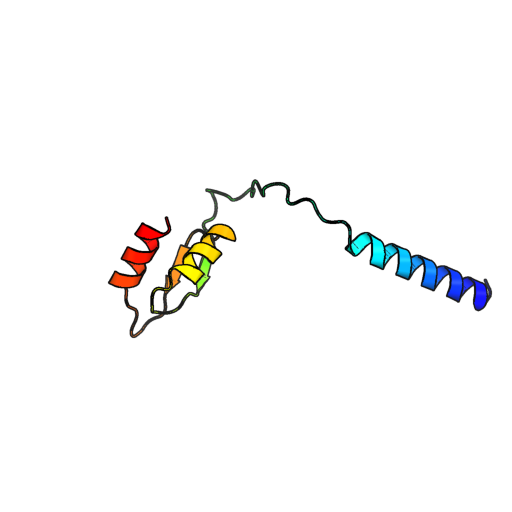
  IPR019546 Twin-arginine translocation pathway, signal sequence, bacterial/archaeal [TIGR01409] (2-21)

Secondary structure (DSSP, 8-state):
--HHHHHHHHHHHHHHHHHHTT----------TTTTTS--EEE--SS--HHHHHHHHHTT--EEE--SSS--HHHHHHHHHHH-